Protein AF-A0A7H8M5J1-F1 (afdb_monomer)

Nearest PDB structures (foldseek):
  2ost-assembly1_C  TM=5.898E-01  e=1.183E-04  Synechocystis sp. PCC 6803
  2ost-assembly1_B  TM=5.209E-01  e=4.708E-04  Synechocystis sp. PCC 6803
  4kyw-assembly1_A  TM=4.809E-01  e=4.515E-03  Streptococcus pneumoniae TIGR4
  8rpx-assembly2_C  TM=5.471E-01  e=4.066E-02  Nitrolancea hollandica
  8q5o-assembly1_B  TM=6.078E-01  e=1.182E-01  Escherichia coli

Solvent-accessible surface area (backbone atoms only — not comparable to full-atom values): 9301 Å² total; per-residue (Å²): 144,84,90,77,92,75,77,70,76,68,56,61,54,58,55,53,43,48,56,44,41,64,27,72,37,54,71,44,67,67,92,68,92,85,58,70,53,48,35,37,37,50,74,55,97,91,40,61,36,40,24,27,67,46,71,48,96,56,53,60,51,74,45,50,43,93,55,52,63,66,43,88,46,29,29,39,36,39,37,38,61,50,95,92,43,95,64,61,49,43,28,55,44,52,29,50,56,64,78,69,56,49,85,33,40,42,78,45,69,57,88,53,92,89,59,85,63,78,35,31,40,32,40,41,51,35,86,88,32,43,72,66,47,56,90,31,51,62,52,77,66,50,78,77,73,93,63,80,68,85,78,70,83,128

Sequence (154 aa):
MTRWKNANPTNLGAAAAAEFALSGYQVFRPLVDDRGVDLLIDRGDGQHLLVQVKSSRLNYVFMRKKVFPLDDFRALALLVYPPDSEQPELFVIPAAAWRTPAPPLVSRDYDKPGLKSPPEWGVNFSRTWRSQLAPWRMKPGDLLPTAFESTSPS

Structure (mmCIF, N/CA/C/O backbone):
data_AF-A0A7H8M5J1-F1
#
_entry.id   AF-A0A7H8M5J1-F1
#
loop_
_atom_site.group_PDB
_atom_site.id
_atom_site.type_symbol
_atom_site.label_atom_id
_atom_site.label_alt_id
_atom_site.label_comp_id
_atom_site.label_asym_id
_atom_site.label_entity_id
_atom_site.label_seq_id
_atom_site.pdbx_PDB_ins_code
_atom_site.Cartn_x
_atom_site.Cartn_y
_atom_site.Cartn_z
_atom_site.occupancy
_atom_site.B_iso_or_equiv
_atom_site.auth_seq_id
_atom_site.auth_comp_id
_atom_site.auth_asym_id
_atom_site.auth_atom_id
_atom_site.pdbx_PDB_model_num
ATOM 1 N N . MET A 1 1 ? 11.461 34.709 0.138 1.00 32.81 1 MET A N 1
ATOM 2 C CA . MET A 1 1 ? 11.478 33.239 0.323 1.00 32.81 1 MET A CA 1
ATOM 3 C C . MET A 1 1 ? 10.040 32.737 0.270 1.00 32.81 1 MET A C 1
ATOM 5 O O . MET A 1 1 ? 9.368 32.663 1.290 1.00 32.81 1 MET A O 1
ATOM 9 N N . THR A 1 2 ? 9.495 32.518 -0.926 1.00 41.91 2 THR A N 1
ATOM 10 C CA . THR A 1 2 ? 8.072 32.168 -1.068 1.00 41.91 2 THR A CA 1
ATOM 11 C C . THR A 1 2 ? 7.870 31.432 -2.379 1.00 41.91 2 THR A C 1
ATOM 13 O O . THR A 1 2 ? 7.892 32.109 -3.398 1.00 41.91 2 THR A O 1
ATOM 16 N N . ARG A 1 3 ? 7.665 30.100 -2.382 1.00 33.34 3 ARG A N 1
ATOM 17 C CA . ARG A 1 3 ? 6.959 29.441 -3.504 1.00 33.34 3 ARG A CA 1
ATOM 18 C C . ARG A 1 3 ? 6.589 27.949 -3.356 1.00 33.34 3 ARG A C 1
ATOM 20 O O . ARG A 1 3 ? 6.885 27.204 -4.268 1.00 33.34 3 ARG A O 1
ATOM 27 N N . TRP A 1 4 ? 5.882 27.470 -2.325 1.00 35.34 4 TRP A N 1
ATOM 28 C CA . TRP A 1 4 ? 5.417 26.055 -2.365 1.00 35.34 4 TRP A CA 1
ATOM 29 C C . TRP A 1 4 ? 4.033 25.774 -1.759 1.00 35.34 4 TRP A C 1
ATOM 31 O O . TRP A 1 4 ? 3.779 24.674 -1.283 1.00 35.34 4 TRP A O 1
ATOM 41 N N . LYS A 1 5 ? 3.086 26.726 -1.791 1.00 33.22 5 LYS A N 1
ATOM 42 C CA . LYS A 1 5 ? 1.712 26.450 -1.312 1.00 33.22 5 LYS A CA 1
ATOM 43 C C . LYS A 1 5 ? 0.776 25.775 -2.331 1.00 33.22 5 LYS A C 1
ATOM 45 O O . LYS A 1 5 ? -0.248 25.262 -1.908 1.00 33.22 5 LYS A O 1
ATOM 50 N N . ASN A 1 6 ? 1.140 25.687 -3.616 1.00 32.88 6 ASN A N 1
ATOM 51 C CA . ASN A 1 6 ? 0.222 25.238 -4.681 1.00 32.88 6 ASN A CA 1
ATOM 52 C C . ASN A 1 6 ? 0.779 24.132 -5.601 1.00 32.88 6 ASN A C 1
ATOM 54 O O . ASN A 1 6 ? 0.340 24.021 -6.744 1.00 32.88 6 ASN A O 1
ATOM 58 N N . ALA A 1 7 ? 1.726 23.304 -5.148 1.00 33.56 7 ALA A N 1
ATOM 59 C CA . ALA A 1 7 ? 2.044 22.083 -5.889 1.00 33.56 7 ALA A CA 1
ATOM 60 C C . ALA A 1 7 ? 0.855 21.117 -5.764 1.00 33.56 7 ALA A C 1
ATOM 62 O O . ALA A 1 7 ? 0.742 20.370 -4.787 1.00 33.56 7 ALA A O 1
ATOM 63 N N . ASN A 1 8 ? -0.055 21.203 -6.738 1.00 39.12 8 ASN A N 1
ATOM 64 C CA . ASN A 1 8 ? -0.998 20.150 -7.090 1.00 39.12 8 ASN A CA 1
ATOM 65 C C . ASN A 1 8 ? -0.162 18.866 -7.151 1.00 39.12 8 ASN A C 1
ATOM 67 O O . ASN A 1 8 ? 0.837 18.888 -7.875 1.00 39.12 8 ASN A O 1
ATOM 71 N N . PRO A 1 9 ? -0.435 17.814 -6.359 1.00 46.56 9 PRO A N 1
ATOM 72 C CA . PRO A 1 9 ? 0.382 16.618 -6.439 1.00 46.56 9 PRO A CA 1
ATOM 73 C C . PRO A 1 9 ? 0.263 16.110 -7.871 1.00 46.56 9 PRO A C 1
ATOM 75 O O . PRO A 1 9 ? -0.807 15.686 -8.307 1.00 46.56 9 PRO A O 1
ATOM 78 N N . THR A 1 10 ? 1.354 16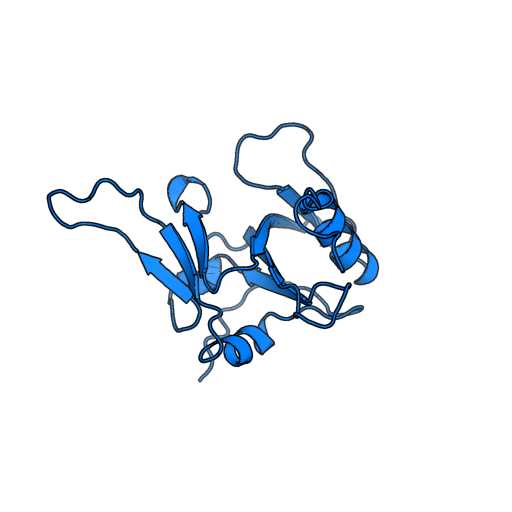.256 -8.619 1.00 58.22 10 THR A N 1
ATOM 79 C CA . THR A 1 10 ? 1.604 15.629 -9.907 1.00 58.22 10 THR A CA 1
ATOM 80 C C . THR A 1 10 ? 0.998 14.236 -9.847 1.00 58.22 10 THR A C 1
ATOM 82 O O . THR A 1 10 ? 1.337 13.489 -8.934 1.00 58.22 10 THR A O 1
ATOM 85 N N . ASN A 1 11 ? 0.019 13.964 -10.716 1.00 79.50 11 ASN A N 1
ATOM 86 C CA . ASN A 1 11 ? -0.826 12.765 -10.741 1.00 79.50 11 ASN A CA 1
ATOM 87 C C . ASN A 1 11 ? -0.192 11.571 -9.994 1.00 79.50 11 ASN A C 1
ATOM 89 O O . ASN A 1 11 ? 0.732 10.949 -10.512 1.00 79.50 11 ASN A O 1
ATOM 93 N N . LEU A 1 12 ? -0.662 11.281 -8.772 1.00 83.50 12 LEU A N 1
ATOM 94 C CA . LEU A 1 12 ? -0.046 10.280 -7.887 1.00 83.50 12 LEU A CA 1
ATOM 95 C C . LEU A 1 12 ? 0.046 8.903 -8.547 1.00 83.50 12 LEU A C 1
ATOM 97 O O . LEU A 1 12 ? 1.050 8.212 -8.394 1.00 83.50 12 LEU A O 1
ATOM 101 N N . GLY A 1 13 ? -0.978 8.537 -9.322 1.00 84.44 13 GLY A N 1
ATOM 102 C CA . GLY A 1 13 ? -0.968 7.316 -10.117 1.00 84.44 13 GLY A CA 1
ATOM 103 C C . GLY A 1 13 ? 0.156 7.314 -11.152 1.00 84.44 13 GLY A C 1
ATOM 104 O O . GLY A 1 13 ? 0.807 6.294 -11.328 1.00 84.44 13 GLY A O 1
ATOM 105 N N . ALA A 1 14 ? 0.449 8.451 -11.789 1.00 87.56 14 ALA A N 1
ATOM 106 C CA . ALA A 1 14 ? 1.580 8.572 -1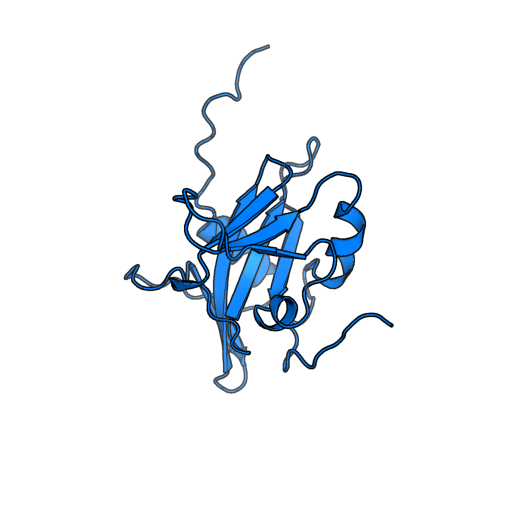2.710 1.00 87.56 14 ALA A CA 1
ATOM 107 C C . ALA A 1 14 ? 2.939 8.476 -11.996 1.00 87.56 14 ALA A C 1
ATOM 109 O O . ALA A 1 14 ? 3.838 7.822 -12.514 1.00 87.56 14 ALA A O 1
ATOM 110 N N . ALA A 1 15 ? 3.085 9.079 -10.811 1.00 88.69 15 ALA A N 1
ATOM 111 C CA . ALA A 1 15 ? 4.312 8.965 -10.019 1.00 88.69 15 ALA A CA 1
ATOM 112 C C . ALA A 1 15 ? 4.569 7.512 -9.587 1.00 88.69 15 ALA A C 1
ATOM 114 O O . ALA A 1 15 ? 5.646 6.980 -9.833 1.00 88.69 15 ALA A O 1
ATOM 115 N N . ALA A 1 16 ? 3.560 6.837 -9.028 1.00 91.56 16 ALA A N 1
ATOM 116 C CA . ALA A 1 16 ? 3.674 5.424 -8.676 1.00 91.56 16 ALA A CA 1
ATOM 117 C C . ALA A 1 16 ? 3.926 4.546 -9.914 1.00 91.56 16 ALA A C 1
ATOM 119 O O . ALA A 1 16 ? 4.768 3.656 -9.866 1.00 91.56 16 ALA A O 1
ATOM 120 N N . ALA A 1 17 ? 3.252 4.816 -11.038 1.00 92.50 17 ALA A N 1
ATOM 121 C CA . ALA A 1 17 ? 3.475 4.085 -12.283 1.00 92.50 17 ALA A CA 1
ATOM 122 C C . ALA A 1 17 ? 4.921 4.202 -12.782 1.00 92.50 17 ALA A C 1
ATOM 124 O O . ALA A 1 17 ? 5.472 3.209 -13.246 1.00 92.50 17 ALA A O 1
ATOM 125 N N . ALA A 1 18 ? 5.541 5.380 -12.663 1.00 90.44 18 ALA A N 1
ATOM 126 C CA . ALA A 1 18 ? 6.945 5.566 -13.016 1.00 90.44 18 ALA A CA 1
ATOM 127 C C . ALA A 1 18 ? 7.873 4.716 -12.133 1.00 90.44 18 ALA A C 1
ATOM 129 O O . ALA A 1 18 ? 8.740 4.033 -12.666 1.00 90.44 18 ALA A O 1
ATOM 130 N N . GLU A 1 19 ? 7.654 4.683 -10.816 1.00 90.19 19 GLU A N 1
ATOM 131 C CA . GLU A 1 19 ? 8.442 3.852 -9.889 1.00 90.19 19 GLU A CA 1
ATOM 132 C C . GLU A 1 19 ? 8.306 2.344 -10.185 1.00 90.19 19 GLU A C 1
ATOM 134 O O . GLU A 1 19 ? 9.296 1.607 -10.199 1.00 90.19 19 GLU A O 1
ATOM 139 N N . PHE A 1 20 ? 7.090 1.873 -10.491 1.00 92.19 20 PHE A N 1
ATOM 140 C CA . PHE A 1 20 ? 6.866 0.490 -10.931 1.00 92.19 20 PHE A CA 1
ATOM 141 C C . PHE A 1 20 ? 7.552 0.192 -12.271 1.00 92.19 20 PHE A C 1
ATOM 143 O O . PHE A 1 20 ? 8.213 -0.838 -12.400 1.00 92.19 20 PHE A O 1
ATOM 150 N N . ALA A 1 21 ? 7.458 1.100 -13.245 1.00 90.94 21 ALA A N 1
ATOM 151 C CA . ALA A 1 21 ? 8.100 0.938 -14.547 1.00 90.94 21 ALA A CA 1
ATOM 152 C C . ALA A 1 21 ? 9.635 0.916 -14.440 1.00 90.94 21 ALA A C 1
ATOM 154 O O . ALA A 1 21 ? 10.282 0.076 -15.061 1.00 90.94 21 ALA A O 1
ATOM 155 N N . LEU A 1 22 ? 10.222 1.778 -13.602 1.00 88.44 22 LEU A N 1
ATOM 156 C CA . LEU A 1 22 ? 11.659 1.774 -13.294 1.00 88.44 22 LEU A CA 1
ATOM 157 C C . LEU A 1 22 ? 12.113 0.478 -12.612 1.00 88.44 22 LEU A C 1
ATOM 159 O O . LEU A 1 22 ? 13.281 0.112 -12.706 1.00 88.44 22 LEU A O 1
ATOM 163 N N . SER A 1 23 ? 11.190 -0.228 -11.959 1.00 88.19 23 SER A N 1
ATOM 164 C CA . SER A 1 23 ? 11.439 -1.543 -11.363 1.00 88.19 23 SER A CA 1
ATOM 165 C C . SER A 1 23 ? 11.195 -2.705 -12.336 1.00 88.19 23 SER A C 1
ATOM 167 O O . SER A 1 23 ? 11.300 -3.859 -11.942 1.00 88.19 23 SER A O 1
ATOM 169 N N . GLY A 1 24 ? 10.910 -2.417 -13.612 1.00 89.62 24 GLY A N 1
ATOM 170 C CA . GLY A 1 24 ? 10.781 -3.415 -14.678 1.00 89.62 24 GLY A CA 1
ATOM 171 C C . GLY A 1 24 ? 9.360 -3.925 -14.920 1.00 89.62 24 GLY A C 1
ATOM 172 O O . GLY A 1 24 ? 9.177 -4.850 -15.709 1.00 89.62 24 GLY A O 1
ATOM 173 N N . TYR A 1 25 ? 8.349 -3.334 -14.280 1.00 92.00 25 TYR A N 1
ATOM 174 C CA . TYR A 1 25 ? 6.963 -3.778 -14.416 1.00 92.00 25 TYR A CA 1
ATOM 175 C C . TYR A 1 25 ? 6.227 -3.117 -15.581 1.00 92.00 25 TYR A C 1
ATOM 177 O O . TYR A 1 25 ? 6.361 -1.915 -15.821 1.00 92.00 25 TYR A O 1
ATOM 185 N N . GLN A 1 26 ? 5.355 -3.880 -16.247 1.00 93.56 26 GLN A N 1
ATOM 186 C CA . GLN A 1 26 ? 4.331 -3.295 -17.111 1.00 93.56 26 GLN A CA 1
ATOM 187 C C . GLN A 1 26 ? 3.180 -2.774 -16.245 1.00 93.56 26 GLN A C 1
ATOM 189 O O . GLN A 1 26 ? 2.655 -3.479 -15.378 1.00 93.56 26 GLN A O 1
ATOM 194 N N . VAL A 1 27 ? 2.794 -1.520 -16.481 1.00 94.69 27 VAL A N 1
ATOM 195 C CA . VAL A 1 27 ? 1.822 -0.797 -15.658 1.00 94.69 27 VAL A CA 1
ATOM 196 C C . VAL A 1 27 ? 0.666 -0.323 -16.523 1.00 94.69 27 VAL A C 1
ATOM 198 O O . VAL A 1 27 ? 0.860 0.423 -17.482 1.00 94.69 27 VAL A O 1
ATOM 201 N N . PHE A 1 28 ? -0.551 -0.697 -16.144 1.00 93.50 28 PHE A N 1
ATOM 202 C CA . PHE A 1 28 ? -1.777 -0.279 -16.813 1.00 93.50 28 PHE A CA 1
ATOM 203 C C . PHE A 1 28 ? -2.590 0.628 -15.896 1.00 93.50 28 PHE A C 1
ATOM 205 O O . PHE A 1 28 ? -2.664 0.425 -14.683 1.00 93.50 28 PHE A O 1
ATOM 212 N N . ARG A 1 29 ? -3.224 1.643 -16.486 1.00 90.56 29 ARG A N 1
ATOM 213 C CA . ARG A 1 29 ? -4.102 2.576 -15.777 1.00 90.56 29 ARG A CA 1
ATOM 214 C C . ARG A 1 29 ? -5.545 2.315 -16.200 1.00 90.56 29 ARG A C 1
ATOM 216 O O . ARG A 1 29 ? -5.823 2.412 -17.397 1.00 90.56 29 ARG A O 1
ATOM 223 N N . PRO A 1 30 ? -6.459 1.990 -15.271 1.00 86.12 30 PRO A N 1
ATOM 224 C CA . PRO A 1 30 ? -7.863 1.845 -15.616 1.00 86.12 30 PRO A CA 1
ATOM 225 C C . PRO A 1 30 ? -8.412 3.191 -16.106 1.00 86.12 30 PRO A C 1
ATOM 227 O O . PRO A 1 30 ? -8.152 4.239 -15.516 1.00 86.12 30 PRO A O 1
ATOM 230 N N . LEU A 1 31 ? -9.155 3.163 -17.214 1.00 81.38 31 LEU A N 1
ATOM 231 C CA . LEU A 1 31 ? -9.803 4.355 -17.779 1.00 81.38 31 LEU A CA 1
ATOM 232 C C . LEU A 1 31 ? -11.123 4.692 -17.073 1.00 81.38 31 LEU A C 1
ATOM 234 O O . LEU A 1 31 ? -11.605 5.817 -17.172 1.00 81.38 31 LEU A O 1
ATOM 238 N N . VAL A 1 32 ? -11.700 3.714 -16.374 1.00 77.81 32 VAL A N 1
ATOM 239 C CA . VAL A 1 32 ? -12.937 3.846 -15.604 1.00 77.81 32 VAL A CA 1
ATOM 240 C C . VAL A 1 32 ? -12.598 3.675 -14.126 1.00 77.81 32 VAL A C 1
ATOM 242 O O . VAL A 1 32 ? -12.005 2.668 -13.743 1.00 77.81 32 VAL A O 1
ATOM 245 N N . ASP A 1 33 ? -12.971 4.655 -13.307 1.00 65.81 33 ASP A N 1
ATOM 246 C CA . ASP A 1 33 ? -12.801 4.620 -11.852 1.00 65.81 33 ASP A CA 1
ATOM 247 C C . ASP A 1 33 ? -14.075 4.063 -11.197 1.00 65.81 33 ASP A C 1
ATOM 249 O O . ASP A 1 33 ? -15.060 4.787 -11.052 1.00 65.81 33 ASP A O 1
ATOM 253 N N . ASP A 1 34 ? -14.100 2.769 -10.847 1.00 59.28 34 ASP A N 1
ATOM 254 C CA . ASP A 1 34 ? -15.237 2.191 -10.104 1.00 59.28 34 ASP A CA 1
ATOM 255 C C . ASP A 1 34 ? -14.876 1.393 -8.831 1.00 59.28 34 ASP A C 1
ATOM 257 O O . ASP A 1 34 ? -15.792 1.040 -8.087 1.00 59.28 34 ASP A O 1
ATOM 261 N N . ARG A 1 35 ? -13.593 1.126 -8.497 1.00 70.00 35 ARG A N 1
ATOM 262 C CA . ARG A 1 35 ? -13.241 0.216 -7.358 1.00 70.00 35 ARG A CA 1
ATOM 263 C C . ARG A 1 35 ? -12.066 0.623 -6.477 1.00 70.00 35 ARG A C 1
ATOM 265 O O . ARG A 1 35 ? -11.571 -0.214 -5.726 1.00 70.00 35 ARG A O 1
ATOM 272 N N . GLY A 1 36 ? -11.597 1.867 -6.552 1.00 79.00 36 GLY A N 1
ATOM 273 C CA . GLY A 1 36 ? -10.435 2.287 -5.762 1.00 79.00 36 GLY A CA 1
ATOM 274 C C . GLY A 1 36 ? -9.142 1.568 -6.162 1.00 79.00 36 GLY A C 1
ATOM 275 O O . GLY A 1 36 ? -8.295 1.322 -5.308 1.00 79.00 36 GLY A O 1
ATOM 276 N N . VAL A 1 37 ? -9.014 1.224 -7.443 1.00 88.75 37 VAL A N 1
ATOM 277 C CA . VAL A 1 37 ? -7.787 0.713 -8.059 1.00 88.75 37 VAL A CA 1
ATOM 278 C C . VAL A 1 37 ? -7.258 1.811 -8.970 1.00 88.75 37 VAL A C 1
ATOM 280 O O . VAL A 1 37 ? -7.946 2.222 -9.897 1.00 88.75 37 VAL A O 1
ATOM 283 N N . ASP A 1 38 ? -6.045 2.277 -8.701 1.00 91.88 38 ASP A N 1
ATOM 284 C CA . ASP A 1 38 ? -5.393 3.334 -9.473 1.00 91.88 38 ASP A CA 1
ATOM 285 C C . ASP A 1 38 ? -4.479 2.757 -10.564 1.00 91.88 38 ASP A C 1
ATOM 287 O O . ASP A 1 38 ? -4.296 3.389 -11.605 1.00 91.88 38 ASP A O 1
ATOM 291 N N . LEU A 1 39 ? -3.906 1.565 -10.333 1.00 94.12 39 LEU A N 1
ATOM 292 C CA . LEU A 1 39 ? -2.983 0.877 -11.242 1.00 94.12 39 LEU A CA 1
ATOM 293 C C . LEU A 1 39 ? -3.237 -0.636 -11.265 1.00 94.12 39 LEU A C 1
ATOM 295 O O . LEU A 1 39 ? -3.622 -1.235 -10.261 1.00 94.12 39 LEU A O 1
ATOM 299 N N . LEU A 1 40 ? -2.948 -1.256 -12.404 1.00 94.25 40 LEU A N 1
ATOM 300 C CA . LEU A 1 40 ? -2.806 -2.699 -12.563 1.00 94.25 40 LEU A CA 1
ATOM 301 C C . LEU A 1 40 ? -1.347 -2.985 -12.932 1.00 94.25 40 LEU A C 1
ATOM 303 O O . LEU A 1 40 ? -0.853 -2.455 -13.928 1.00 94.25 40 LEU A O 1
ATOM 307 N N . ILE A 1 41 ? -0.662 -3.797 -12.132 1.00 94.75 41 ILE A N 1
ATOM 308 C CA . ILE A 1 41 ? 0.732 -4.186 -12.376 1.00 94.75 41 ILE A CA 1
ATOM 309 C C . ILE A 1 41 ? 0.748 -5.617 -12.901 1.00 94.75 41 ILE A C 1
ATOM 311 O O . ILE A 1 41 ? 0.204 -6.511 -12.253 1.00 94.75 41 ILE A O 1
ATOM 315 N N . ASP A 1 42 ? 1.341 -5.839 -14.068 1.00 92.62 42 ASP A N 1
ATOM 316 C CA . ASP A 1 42 ? 1.559 -7.185 -14.601 1.00 92.62 42 ASP A CA 1
ATOM 317 C C . ASP A 1 42 ? 2.783 -7.818 -13.944 1.00 92.62 42 ASP A C 1
ATOM 319 O O . ASP A 1 42 ? 3.870 -7.245 -13.970 1.00 92.62 42 ASP A O 1
ATOM 323 N N . ARG A 1 43 ? 2.590 -8.988 -13.334 1.00 87.06 43 ARG A N 1
ATOM 324 C CA . ARG A 1 43 ? 3.639 -9.754 -12.652 1.00 87.06 43 ARG A CA 1
ATOM 325 C C . ARG A 1 43 ? 4.162 -10.921 -13.497 1.00 87.06 43 ARG A C 1
ATOM 327 O O . ARG A 1 43 ? 5.001 -11.669 -13.004 1.00 87.06 43 ARG A O 1
ATOM 334 N N . GLY A 1 44 ? 3.702 -11.063 -14.740 1.00 84.69 44 GLY A N 1
ATOM 335 C CA . GLY A 1 44 ? 3.974 -12.222 -15.586 1.00 84.69 44 GLY A CA 1
ATOM 336 C C . GLY A 1 44 ? 2.963 -13.351 -15.373 1.00 84.69 44 GLY A C 1
ATOM 337 O O . GLY A 1 44 ? 2.142 -13.314 -14.458 1.00 84.69 44 GLY A O 1
ATOM 338 N N . ASP A 1 45 ? 2.994 -14.346 -16.263 1.00 85.31 45 ASP A N 1
ATOM 339 C CA . ASP A 1 45 ? 2.168 -15.565 -16.201 1.00 85.31 45 ASP A CA 1
ATOM 340 C C . ASP A 1 45 ? 0.652 -15.320 -16.056 1.00 85.31 45 ASP A C 1
ATOM 342 O O . ASP A 1 45 ? -0.078 -16.095 -15.437 1.00 85.31 45 ASP A O 1
ATOM 346 N N . GLY A 1 46 ? 0.163 -14.210 -16.622 1.00 82.75 46 GLY A N 1
ATOM 347 C CA . GLY A 1 46 ? -1.243 -13.802 -16.536 1.00 82.75 46 GLY A CA 1
ATOM 348 C C . GLY A 1 46 ? -1.673 -13.317 -15.148 1.00 82.75 46 GLY A C 1
ATOM 349 O O . GLY A 1 46 ? -2.869 -13.156 -14.896 1.00 82.75 46 GLY A O 1
ATOM 350 N N . GLN A 1 47 ? -0.726 -13.090 -14.235 1.00 87.75 47 GLN A N 1
ATOM 351 C CA . GLN A 1 47 ? -1.000 -12.591 -12.897 1.00 87.75 47 GLN A CA 1
ATOM 352 C C . GLN A 1 47 ? -0.902 -11.072 -12.841 1.00 87.75 47 GLN A C 1
ATOM 354 O O . GLN A 1 47 ? 0.097 -10.463 -13.222 1.00 87.75 47 GLN A O 1
ATOM 359 N N . HIS A 1 48 ? -1.914 -10.456 -12.237 1.00 91.44 48 HIS A N 1
ATOM 360 C CA . HIS A 1 48 ? -1.950 -9.015 -12.037 1.00 91.44 48 HIS A CA 1
ATOM 361 C C . HIS A 1 48 ? -2.047 -8.650 -10.558 1.00 91.44 48 HIS A C 1
ATOM 363 O O . HIS A 1 48 ? -2.581 -9.407 -9.744 1.00 91.44 48 HIS A O 1
ATOM 369 N N . LEU A 1 49 ? -1.524 -7.474 -10.222 1.00 93.06 49 LEU A N 1
ATOM 370 C CA . LEU A 1 49 ? -1.681 -6.832 -8.925 1.00 93.06 49 LEU A CA 1
ATOM 371 C C . LEU A 1 49 ? -2.546 -5.578 -9.086 1.00 93.06 49 LEU A C 1
ATOM 373 O O . LEU A 1 49 ? -2.193 -4.661 -9.826 1.00 93.06 49 LEU A O 1
ATOM 377 N N . LEU A 1 50 ? -3.673 -5.533 -8.379 1.00 94.38 50 LEU A N 1
ATOM 378 C CA . LEU A 1 50 ? -4.529 -4.358 -8.254 1.00 94.38 50 LEU A CA 1
ATOM 379 C C . LEU A 1 50 ? -3.934 -3.426 -7.205 1.00 94.38 50 LEU A C 1
ATOM 381 O O . LEU A 1 50 ? -3.848 -3.768 -6.026 1.00 94.38 50 LEU A O 1
ATOM 385 N N . VAL A 1 51 ? -3.538 -2.231 -7.610 1.00 94.94 51 VAL A N 1
ATOM 386 C CA . VAL A 1 51 ? -2.854 -1.294 -6.726 1.00 94.94 51 VAL A CA 1
ATOM 387 C C . VAL A 1 51 ? -3.721 -0.068 -6.497 1.00 94.94 51 VAL A C 1
ATOM 389 O O . VAL A 1 51 ? -4.108 0.626 -7.437 1.00 94.94 51 VAL A O 1
ATOM 392 N N . GLN A 1 52 ? -3.996 0.220 -5.227 1.00 94.88 52 GLN A N 1
ATOM 393 C CA . GLN A 1 52 ? -4.502 1.521 -4.805 1.00 94.88 52 GLN A CA 1
ATOM 394 C C . GLN A 1 52 ? -3.315 2.411 -4.438 1.00 94.88 52 GLN A C 1
ATOM 396 O O . GLN A 1 52 ? -2.469 2.011 -3.641 1.00 94.88 52 GLN A O 1
ATOM 401 N N . VAL A 1 53 ? -3.245 3.616 -4.993 1.00 93.94 53 VAL A N 1
ATOM 402 C CA . VAL A 1 53 ? -2.150 4.559 -4.763 1.00 93.94 53 VAL A CA 1
ATOM 403 C C . VAL A 1 53 ? -2.573 5.587 -3.720 1.00 93.94 53 VAL A C 1
ATOM 405 O O . VAL A 1 53 ? -3.625 6.226 -3.805 1.00 93.94 53 VAL A O 1
ATOM 408 N N . LYS A 1 54 ? -1.724 5.790 -2.716 1.00 93.12 54 LYS A N 1
ATOM 409 C CA . LYS A 1 54 ? -1.832 6.889 -1.758 1.00 93.12 54 LYS A CA 1
ATOM 410 C C . LYS A 1 54 ? -0.497 7.602 -1.663 1.00 93.12 54 LYS A C 1
ATOM 412 O O . LYS A 1 54 ? 0.564 7.006 -1.779 1.00 93.12 54 LYS A O 1
ATOM 417 N N . SER A 1 55 ? -0.559 8.890 -1.377 1.00 89.31 55 SER A N 1
ATOM 418 C CA . SER A 1 55 ? 0.593 9.643 -0.899 1.00 89.31 55 SER A CA 1
ATOM 419 C C . SER A 1 55 ? 0.260 10.243 0.441 1.00 89.31 55 SER A C 1
ATOM 421 O O . SER A 1 55 ? -0.915 10.533 0.693 1.00 89.31 55 SER A O 1
ATOM 423 N N . SER A 1 56 ? 1.267 10.542 1.250 1.00 77.38 56 SER A N 1
ATOM 424 C CA . SER A 1 56 ? 1.010 11.386 2.403 1.00 77.38 56 SER A CA 1
ATOM 425 C C . SER A 1 56 ? 2.162 12.287 2.805 1.00 77.38 56 SER A C 1
ATOM 427 O O . SER A 1 56 ? 3.335 11.940 2.711 1.00 77.38 56 SER A O 1
ATOM 429 N N . ARG A 1 57 ? 1.762 13.469 3.280 1.00 69.31 57 ARG A N 1
ATOM 430 C CA . ARG A 1 57 ? 2.593 14.451 3.985 1.00 69.31 57 ARG A CA 1
ATOM 431 C C . ARG A 1 57 ? 2.349 14.424 5.505 1.00 69.31 57 ARG A C 1
ATOM 433 O O . ARG A 1 57 ? 3.043 15.104 6.249 1.00 69.31 57 ARG A O 1
ATOM 440 N N . LEU A 1 58 ? 1.337 13.677 5.956 1.00 73.06 58 LEU A N 1
ATOM 441 C CA . LEU A 1 58 ? 0.893 13.530 7.348 1.00 73.06 58 LEU A CA 1
ATOM 442 C C . LEU A 1 58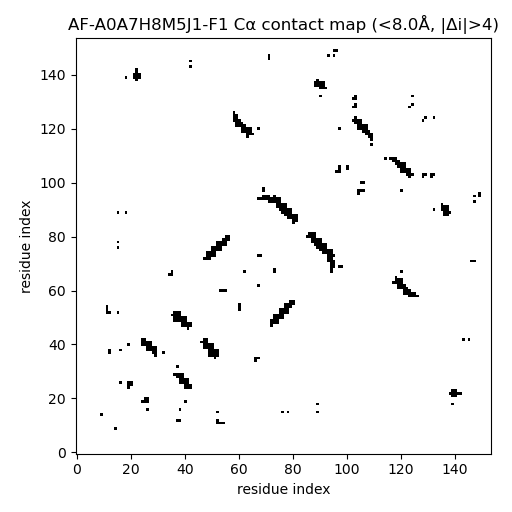 ? 1.180 12.118 7.843 1.00 73.06 58 LEU A C 1
ATOM 444 O O . LEU A 1 58 ? 1.061 11.195 7.067 1.00 73.06 58 LEU A O 1
ATOM 448 N N . ASN A 1 59 ? 1.402 11.895 9.132 1.00 85.56 59 ASN A N 1
ATOM 449 C CA . ASN A 1 59 ? 1.829 10.591 9.673 1.00 85.56 59 ASN A CA 1
ATOM 450 C C . ASN A 1 59 ? 0.844 9.402 9.513 1.00 85.56 59 ASN A C 1
ATOM 452 O O . ASN A 1 59 ? 1.099 8.332 10.065 1.00 85.56 59 ASN A O 1
ATOM 456 N N . TYR A 1 60 ? -0.286 9.567 8.820 1.00 90.75 60 TYR A N 1
ATOM 457 C CA . TYR A 1 60 ? -1.315 8.544 8.670 1.00 90.75 60 TYR A CA 1
ATOM 458 C C . TYR A 1 60 ? -1.956 8.567 7.277 1.00 90.75 60 TYR A C 1
ATOM 460 O O . TYR A 1 60 ? -2.342 9.628 6.787 1.00 90.75 60 TYR A O 1
ATOM 468 N N . VAL A 1 61 ? -2.106 7.390 6.668 1.00 93.75 61 VAL A N 1
ATOM 469 C CA . VAL A 1 61 ? -2.960 7.152 5.489 1.00 93.75 61 VAL A CA 1
ATOM 470 C C . VAL A 1 61 ? -3.950 6.046 5.784 1.00 93.75 61 VAL A C 1
ATOM 472 O O . VAL A 1 61 ? -3.682 5.188 6.624 1.00 93.75 61 VAL A O 1
ATOM 475 N N . PHE A 1 62 ? -5.070 6.045 5.065 1.00 94.56 62 PHE A N 1
ATOM 476 C CA . PHE A 1 62 ? -6.049 4.976 5.167 1.00 94.56 62 PHE A CA 1
ATOM 477 C C . PHE A 1 62 ? -6.783 4.704 3.852 1.00 94.56 62 PHE A C 1
ATOM 479 O O . PHE A 1 62 ? -6.862 5.548 2.951 1.00 94.56 62 PHE A O 1
ATOM 486 N N . MET A 1 63 ? -7.360 3.511 3.789 1.00 94.50 63 MET A N 1
ATOM 487 C CA . MET A 1 63 ? -8.295 3.043 2.778 1.00 94.50 63 MET A CA 1
ATOM 488 C C . MET A 1 63 ? -9.568 2.596 3.493 1.00 94.50 63 MET A C 1
ATOM 490 O O . MET A 1 63 ? -9.513 1.973 4.553 1.00 94.50 63 MET A O 1
ATOM 494 N N . ARG A 1 64 ? -10.741 2.881 2.924 1.00 93.69 64 ARG A N 1
ATOM 495 C CA . ARG A 1 64 ? -11.999 2.369 3.489 1.00 93.69 64 ARG A CA 1
ATOM 496 C C . ARG A 1 64 ? -12.089 0.868 3.237 1.00 93.69 64 ARG A C 1
ATOM 498 O O . ARG A 1 64 ? -11.911 0.446 2.094 1.00 93.69 64 ARG A O 1
ATOM 505 N N . LYS A 1 65 ? -12.474 0.081 4.248 1.00 94.44 65 LYS A N 1
ATOM 506 C CA . LYS A 1 65 ? -12.561 -1.388 4.112 1.00 94.44 65 LYS A CA 1
ATOM 507 C C . LYS A 1 65 ? -13.477 -1.822 2.963 1.00 94.44 65 LYS A C 1
ATOM 509 O O . LYS A 1 65 ? -13.164 -2.768 2.254 1.00 94.44 65 LYS A O 1
ATOM 514 N N . LYS A 1 66 ? -14.559 -1.069 2.714 1.00 91.62 66 LYS A N 1
ATOM 515 C CA . LYS A 1 66 ? -15.527 -1.323 1.628 1.00 91.62 66 LYS A CA 1
ATOM 516 C C . LYS A 1 66 ? -14.897 -1.380 0.226 1.00 91.62 66 LYS A C 1
ATOM 518 O O . LYS A 1 66 ? -15.414 -2.093 -0.623 1.00 91.62 66 LYS A O 1
ATOM 523 N N . VAL A 1 67 ? -13.840 -0.608 -0.032 1.00 90.50 67 VAL A N 1
ATOM 524 C CA . VAL A 1 67 ? -13.209 -0.496 -1.367 1.00 90.50 67 VAL A CA 1
ATOM 525 C C . VAL A 1 67 ? -11.809 -1.106 -1.417 1.00 90.50 67 VAL A C 1
ATOM 527 O O . VAL A 1 67 ? -11.154 -1.058 -2.449 1.00 90.50 67 VAL A O 1
ATOM 530 N N . PHE A 1 68 ? -11.342 -1.679 -0.308 1.00 94.25 68 PHE A N 1
ATOM 531 C CA . PHE A 1 68 ? -10.031 -2.309 -0.206 1.00 94.25 68 PHE A CA 1
ATOM 532 C C . PHE A 1 68 ? -10.175 -3.663 0.507 1.00 94.25 68 PHE A C 1
ATOM 534 O O . PHE A 1 68 ? -9.899 -3.769 1.708 1.00 94.25 68 PHE A O 1
ATOM 541 N N . PRO A 1 69 ? -10.697 -4.689 -0.193 1.00 93.56 69 PRO A N 1
ATOM 542 C CA . PRO A 1 69 ? -10.792 -6.029 0.364 1.00 93.56 69 PRO A CA 1
ATOM 543 C C . PRO A 1 69 ? -9.405 -6.677 0.459 1.00 93.56 69 PRO A C 1
ATOM 545 O O . PRO A 1 69 ? -8.511 -6.392 -0.339 1.00 93.56 69 PRO A O 1
ATOM 548 N N . LEU A 1 70 ? -9.233 -7.538 1.465 1.00 95.00 70 LEU A N 1
ATOM 549 C CA . LEU A 1 70 ? -7.954 -8.165 1.810 1.00 95.00 70 LEU A CA 1
ATOM 550 C C . LEU A 1 70 ? -7.700 -9.454 1.013 1.00 95.00 70 LEU A C 1
ATOM 552 O O . LEU A 1 70 ? -7.470 -10.511 1.604 1.00 95.00 70 LEU A O 1
ATOM 556 N N . ASP A 1 71 ? -7.792 -9.383 -0.313 1.00 92.12 71 ASP A N 1
ATOM 557 C CA . ASP A 1 71 ? -7.439 -10.485 -1.217 1.00 92.12 71 ASP A CA 1
ATOM 558 C C . ASP A 1 71 ? -5.940 -10.488 -1.579 1.00 92.12 71 ASP A C 1
ATOM 560 O O . ASP A 1 71 ? -5.202 -9.544 -1.290 1.00 92.12 71 ASP A O 1
ATOM 564 N N . ASP A 1 72 ? -5.473 -11.590 -2.171 1.00 90.69 72 ASP A N 1
ATOM 565 C CA . ASP A 1 72 ? -4.041 -11.844 -2.404 1.00 90.69 72 ASP A CA 1
ATOM 566 C C . ASP A 1 72 ? -3.491 -11.140 -3.658 1.00 90.69 72 ASP A C 1
ATOM 568 O O . ASP A 1 72 ? -2.303 -11.223 -3.969 1.00 90.69 72 ASP A O 1
ATOM 572 N N . PHE A 1 73 ? -4.347 -10.435 -4.396 1.00 92.06 73 PHE A N 1
ATOM 573 C CA . PHE A 1 73 ? -4.000 -9.734 -5.631 1.00 92.06 73 PHE A CA 1
ATOM 574 C C . PHE A 1 73 ? -4.203 -8.223 -5.516 1.00 92.06 73 PHE A C 1
ATOM 576 O O . PHE A 1 73 ? -4.200 -7.531 -6.533 1.00 92.06 73 PHE A O 1
ATOM 583 N N . ARG A 1 74 ? -4.339 -7.686 -4.297 1.00 94.12 74 ARG A N 1
ATOM 584 C CA . ARG A 1 74 ? -4.402 -6.244 -4.049 1.00 94.12 74 ARG A CA 1
ATOM 585 C C . ARG A 1 74 ? -3.264 -5.761 -3.165 1.00 94.12 74 ARG A C 1
ATOM 587 O O . ARG A 1 74 ? -2.852 -6.435 -2.224 1.00 94.12 74 ARG A O 1
ATOM 594 N N . ALA A 1 75 ? -2.787 -4.554 -3.443 1.00 96.06 75 ALA A N 1
ATOM 595 C CA . ALA A 1 75 ? -1.800 -3.867 -2.626 1.00 96.06 75 ALA A CA 1
ATOM 596 C C . ALA A 1 75 ? -2.087 -2.365 -2.518 1.00 96.06 75 ALA A C 1
ATOM 598 O O . ALA A 1 75 ? -2.754 -1.759 -3.360 1.00 96.06 75 ALA A O 1
ATOM 599 N N . LEU A 1 76 ? -1.552 -1.764 -1.461 1.00 96.31 76 LEU A N 1
ATOM 600 C CA . LEU A 1 76 ? -1.395 -0.325 -1.324 1.00 96.31 76 LEU A CA 1
ATOM 601 C C . LEU A 1 76 ? -0.011 0.061 -1.850 1.00 96.31 76 LEU A C 1
ATOM 603 O O . LEU A 1 76 ? 0.992 -0.438 -1.347 1.00 96.31 76 LEU A O 1
ATOM 607 N N . ALA A 1 77 ? 0.042 0.999 -2.790 1.00 95.44 77 ALA A N 1
ATOM 608 C CA . ALA A 1 77 ? 1.251 1.743 -3.119 1.00 95.44 77 ALA A CA 1
ATOM 609 C C . ALA A 1 77 ? 1.246 3.062 -2.340 1.00 95.44 77 ALA A C 1
ATOM 611 O O . ALA A 1 77 ? 0.431 3.947 -2.608 1.00 95.44 77 ALA A O 1
ATOM 612 N N . LEU A 1 78 ? 2.138 3.189 -1.361 1.00 94.31 78 LEU A N 1
ATOM 613 C CA . LEU A 1 78 ? 2.298 4.389 -0.550 1.00 94.31 78 LEU A CA 1
ATOM 614 C C . LEU A 1 78 ? 3.542 5.163 -0.989 1.00 94.31 78 LEU A C 1
ATOM 616 O O . LEU A 1 78 ? 4.664 4.703 -0.799 1.00 94.31 78 LEU A O 1
ATOM 620 N N . LEU A 1 79 ? 3.325 6.364 -1.521 1.00 91.56 79 LEU A N 1
ATOM 621 C CA . LEU A 1 79 ? 4.368 7.343 -1.814 1.00 91.56 79 LEU A CA 1
ATOM 622 C C . LEU A 1 79 ? 4.614 8.221 -0.581 1.00 91.56 79 LEU A C 1
ATOM 624 O O . LEU A 1 79 ? 3.732 8.976 -0.147 1.00 91.56 79 LEU A O 1
ATOM 628 N N . VAL A 1 80 ? 5.820 8.144 -0.026 1.00 87.94 80 VAL A N 1
ATOM 629 C CA . VAL A 1 80 ? 6.263 8.991 1.088 1.00 87.94 80 VAL A CA 1
ATOM 630 C C . VAL A 1 80 ? 7.319 9.954 0.576 1.00 87.94 80 VAL A C 1
ATOM 632 O O . VAL A 1 80 ? 8.337 9.525 0.052 1.00 87.94 80 VAL A O 1
ATOM 635 N N . TYR A 1 81 ? 7.106 11.254 0.765 1.00 84.12 81 TYR A N 1
ATOM 636 C CA . TYR A 1 81 ? 8.055 12.289 0.353 1.00 84.12 81 TYR A CA 1
ATOM 637 C C . TYR A 1 81 ? 8.929 12.685 1.549 1.00 84.12 81 TYR A C 1
ATOM 639 O O . TYR A 1 81 ? 8.406 13.243 2.523 1.00 84.12 81 TYR A O 1
ATOM 647 N N . PRO A 1 82 ? 10.237 12.368 1.547 1.00 79.94 82 PRO A N 1
ATOM 648 C CA . PRO A 1 82 ? 11.158 12.885 2.551 1.00 79.94 82 PRO A CA 1
ATOM 649 C C . PRO A 1 82 ? 11.253 14.420 2.462 1.00 79.94 82 PRO A C 1
ATOM 651 O O . PRO A 1 82 ? 11.177 14.955 1.359 1.00 79.94 82 PRO A O 1
ATOM 654 N N . PRO A 1 83 ? 11.447 15.141 3.584 1.00 78.19 83 PRO A N 1
ATOM 655 C CA . PRO A 1 83 ? 11.552 16.606 3.577 1.00 78.19 83 PRO A CA 1
ATOM 656 C C . PRO A 1 83 ? 12.636 17.164 2.644 1.00 78.19 83 PRO A C 1
ATOM 658 O O . PRO A 1 83 ? 12.453 18.243 2.092 1.00 78.19 83 PRO A O 1
ATOM 661 N N . ASP A 1 84 ? 13.722 16.410 2.453 1.00 80.25 84 ASP A N 1
ATOM 662 C CA . ASP A 1 84 ? 14.914 16.830 1.708 1.00 80.25 84 ASP A CA 1
ATOM 663 C C . ASP A 1 84 ? 15.091 16.067 0.379 1.00 80.25 84 ASP A C 1
ATOM 665 O O . ASP A 1 84 ? 16.200 15.969 -0.142 1.00 80.25 84 ASP A O 1
ATOM 669 N N . SER A 1 85 ? 14.019 15.475 -0.164 1.00 78.81 85 SER A N 1
ATOM 670 C CA . SER A 1 85 ? 14.062 14.721 -1.423 1.00 78.81 85 SER A CA 1
ATOM 671 C C . SER A 1 85 ? 12.883 15.062 -2.326 1.00 78.81 85 SER A C 1
ATOM 673 O O . SER A 1 85 ? 11.726 14.990 -1.920 1.00 78.81 85 SER A O 1
ATOM 675 N N . GLU A 1 86 ? 13.189 15.352 -3.589 1.00 75.81 86 GLU A N 1
ATOM 676 C CA . GLU A 1 86 ? 12.193 15.495 -4.659 1.00 75.81 86 GLU A CA 1
ATOM 677 C C . GLU A 1 86 ? 11.655 14.129 -5.132 1.00 75.81 86 GLU A C 1
ATOM 679 O O . GLU A 1 86 ? 10.584 14.053 -5.733 1.00 75.81 86 GLU A O 1
ATOM 684 N N . GLN A 1 87 ? 12.375 13.037 -4.846 1.00 80.44 87 GLN A N 1
ATOM 685 C CA . GLN A 1 87 ? 11.959 11.674 -5.182 1.00 80.44 87 GLN A CA 1
ATOM 686 C C . GLN A 1 87 ? 11.198 11.033 -4.011 1.00 80.44 87 GLN A C 1
ATOM 688 O O . GLN A 1 87 ? 11.700 11.063 -2.876 1.00 80.44 87 GLN A O 1
ATOM 693 N N . PRO A 1 88 ? 10.007 10.452 -4.254 1.00 86.31 88 PRO A N 1
ATOM 694 C CA . PRO A 1 88 ? 9.277 9.722 -3.230 1.00 86.31 88 PRO A CA 1
ATOM 695 C C . PRO A 1 88 ? 9.923 8.363 -2.945 1.00 86.31 88 PRO A C 1
ATOM 697 O O . PRO A 1 88 ? 10.472 7.706 -3.821 1.00 86.31 88 PRO A O 1
ATOM 700 N N . GLU A 1 89 ? 9.783 7.898 -1.711 1.00 88.31 89 GLU A N 1
ATOM 701 C CA . GLU A 1 89 ? 9.970 6.492 -1.371 1.00 88.31 89 GLU A CA 1
ATOM 702 C C . GLU A 1 89 ? 8.659 5.754 -1.664 1.00 88.31 89 GLU A C 1
ATOM 704 O O . GLU A 1 89 ? 7.604 6.145 -1.152 1.00 88.31 89 GLU A O 1
ATOM 709 N N . LEU A 1 90 ? 8.719 4.695 -2.475 1.00 91.12 90 LEU A N 1
ATOM 710 C CA . LEU A 1 90 ? 7.578 3.826 -2.738 1.00 91.12 90 LEU A CA 1
ATOM 711 C C . LEU A 1 90 ? 7.583 2.630 -1.781 1.00 91.12 90 LEU A C 1
ATOM 713 O O . LEU A 1 90 ? 8.557 1.882 -1.691 1.00 91.12 90 LEU A O 1
ATOM 717 N N . PHE A 1 91 ? 6.459 2.428 -1.101 1.00 93.38 91 PHE A N 1
ATOM 718 C CA . PHE A 1 91 ? 6.185 1.234 -0.311 1.00 93.38 91 PHE A CA 1
ATOM 719 C C . PHE A 1 91 ? 5.011 0.469 -0.916 1.00 93.38 91 PHE A C 1
ATOM 721 O O . PHE A 1 91 ? 3.966 1.064 -1.180 1.00 93.38 91 PHE A O 1
ATOM 728 N N . VAL A 1 92 ? 5.162 -0.840 -1.106 1.00 95.25 92 VAL A N 1
ATOM 729 C CA . VAL A 1 92 ? 4.125 -1.720 -1.657 1.00 95.25 92 VAL A CA 1
ATOM 730 C C . VAL A 1 92 ? 3.682 -2.698 -0.578 1.00 95.25 92 VAL A C 1
ATOM 732 O O . VAL A 1 92 ? 4.357 -3.683 -0.289 1.00 95.25 92 VAL A O 1
ATOM 735 N N . ILE A 1 93 ? 2.543 -2.402 0.048 1.00 95.31 93 ILE A N 1
ATOM 736 C CA . ILE A 1 93 ? 2.017 -3.169 1.180 1.00 95.31 93 ILE A CA 1
ATOM 737 C C . ILE A 1 93 ? 0.881 -4.071 0.681 1.00 95.31 93 ILE A C 1
ATOM 739 O O . ILE A 1 93 ? -0.143 -3.550 0.224 1.00 95.31 93 ILE A O 1
ATOM 743 N N . PRO A 1 94 ? 1.008 -5.404 0.774 1.00 95.31 94 PRO A N 1
ATOM 744 C CA . PRO A 1 94 ? -0.035 -6.327 0.337 1.00 95.31 94 PRO A CA 1
ATOM 745 C C . PRO A 1 94 ? -1.295 -6.161 1.182 1.00 95.31 94 PRO A C 1
ATOM 747 O O . PRO A 1 94 ? -1.206 -5.996 2.399 1.00 95.31 94 PRO A O 1
ATOM 750 N N . ALA A 1 95 ? -2.479 -6.274 0.579 1.00 95.81 95 ALA A N 1
ATOM 751 C CA . ALA A 1 95 ? -3.730 -6.191 1.330 1.00 95.81 95 ALA A CA 1
ATOM 752 C C . ALA A 1 95 ? -3.806 -7.292 2.406 1.00 95.81 95 ALA A C 1
ATOM 754 O O . ALA A 1 95 ? -4.218 -7.036 3.537 1.00 95.81 95 ALA A O 1
ATOM 755 N N . ALA A 1 96 ? -3.289 -8.489 2.113 1.00 95.19 96 ALA A N 1
ATOM 756 C CA . ALA A 1 96 ? -3.188 -9.589 3.070 1.00 95.19 96 ALA A CA 1
ATOM 757 C C . ALA A 1 96 ? -2.449 -9.227 4.379 1.00 95.19 96 ALA A C 1
ATOM 759 O O . ALA A 1 96 ? -2.750 -9.816 5.417 1.00 95.19 96 ALA A O 1
ATOM 760 N N . ALA A 1 97 ? -1.558 -8.226 4.384 1.00 95.00 97 ALA A N 1
ATOM 761 C CA . ALA A 1 97 ? -0.842 -7.798 5.589 1.00 95.00 97 ALA A CA 1
ATOM 762 C C . ALA A 1 97 ? -1.778 -7.245 6.687 1.00 95.00 97 ALA A C 1
ATOM 764 O O . ALA A 1 97 ? -1.461 -7.318 7.872 1.00 95.00 97 ALA A O 1
ATOM 765 N N . TRP A 1 98 ? -2.968 -6.750 6.323 1.00 96.88 98 TRP A N 1
ATOM 766 C CA . TRP A 1 98 ? -3.981 -6.301 7.287 1.00 96.88 98 TRP A CA 1
ATOM 767 C C . TRP A 1 98 ? -4.839 -7.432 7.871 1.00 96.88 98 TRP A C 1
ATOM 769 O O . TRP A 1 98 ? -5.671 -7.152 8.733 1.00 96.88 98 TRP A O 1
ATOM 779 N N . ARG A 1 99 ? -4.657 -8.6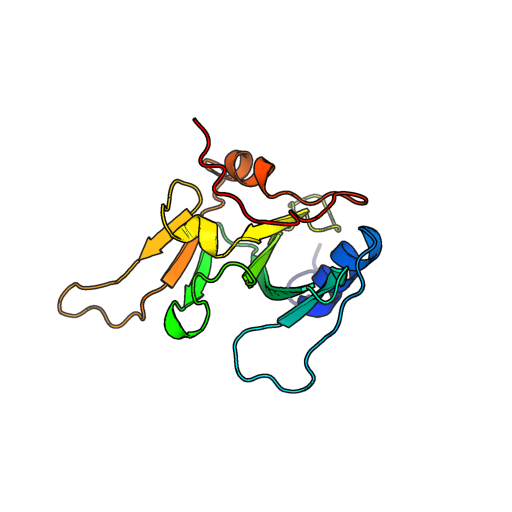97 7.450 1.00 95.19 99 ARG A N 1
ATOM 780 C CA . ARG A 1 99 ? -5.351 -9.847 8.068 1.00 95.19 99 ARG A CA 1
ATOM 781 C C . ARG A 1 99 ? -4.902 -10.058 9.516 1.00 95.19 99 ARG A C 1
ATOM 783 O O . ARG A 1 99 ? -5.722 -10.390 10.365 1.00 95.19 99 ARG A O 1
ATOM 790 N N . THR A 1 100 ? -3.629 -9.783 9.792 1.00 94.06 100 THR A N 1
ATOM 791 C CA . THR A 1 100 ? -3.028 -9.852 11.130 1.00 94.06 100 THR A CA 1
ATOM 792 C C . THR A 1 100 ? -2.302 -8.532 11.402 1.00 94.06 100 THR A C 1
ATOM 794 O O . THR A 1 100 ? -1.076 -8.471 11.316 1.00 94.06 100 THR A O 1
ATOM 797 N N . PRO A 1 101 ? -3.041 -7.431 11.642 1.00 92.19 101 PRO A N 1
ATOM 798 C CA . PRO A 1 101 ? -2.450 -6.104 11.676 1.00 92.19 101 PRO A CA 1
ATOM 799 C C . PRO A 1 101 ? -1.528 -5.959 12.891 1.00 92.19 101 PRO A C 1
ATOM 801 O O . PRO A 1 101 ? -1.955 -6.090 14.037 1.00 92.19 101 PRO A O 1
ATOM 804 N N . ALA A 1 102 ? -0.272 -5.626 12.622 1.00 91.31 102 ALA A N 1
ATOM 805 C CA . ALA A 1 102 ? 0.707 -5.170 13.599 1.00 91.31 102 ALA A CA 1
ATOM 806 C C . ALA A 1 102 ? 1.213 -3.785 13.172 1.00 91.31 102 ALA A C 1
ATOM 808 O O . ALA A 1 102 ? 1.155 -3.480 11.975 1.00 91.31 102 ALA A O 1
ATOM 809 N N . PRO A 1 103 ? 1.713 -2.938 14.096 1.00 91.25 103 PRO A N 1
ATOM 810 C CA . PRO A 1 103 ? 2.353 -1.682 13.716 1.00 91.25 103 PRO A CA 1
ATOM 811 C C . PRO A 1 103 ? 3.346 -1.896 12.560 1.00 91.25 103 PRO A C 1
ATOM 813 O O . PRO A 1 103 ? 4.056 -2.902 12.563 1.00 91.25 103 PRO A O 1
ATOM 816 N N . PRO A 1 104 ? 3.363 -1.018 11.538 1.00 93.94 104 PRO A N 1
ATOM 817 C CA . PRO A 1 104 ? 2.624 0.245 11.388 1.00 93.94 104 PRO A CA 1
ATOM 818 C C . PRO A 1 104 ? 1.168 0.112 10.896 1.00 93.94 104 PRO A C 1
ATOM 820 O O . PRO A 1 104 ? 0.489 1.129 10.720 1.00 93.94 104 PRO A O 1
ATOM 823 N N . LEU A 1 105 ? 0.682 -1.099 10.629 1.00 96.38 105 LEU A N 1
ATOM 824 C CA . LEU A 1 105 ? -0.646 -1.351 10.073 1.00 96.38 105 LEU A CA 1
ATOM 825 C C . LEU A 1 105 ? -1.727 -1.235 11.153 1.00 96.38 105 LEU A C 1
ATOM 827 O O . LEU A 1 105 ? -1.577 -1.698 12.282 1.00 96.38 105 LEU A O 1
ATOM 831 N N . VAL A 1 106 ? -2.839 -0.596 10.799 1.00 95.88 106 VAL A N 1
ATOM 832 C CA . VAL A 1 106 ? -3.950 -0.302 11.709 1.00 95.88 106 VAL A CA 1
ATOM 833 C C . VAL A 1 106 ? -5.255 -0.819 11.110 1.00 95.88 106 VAL A C 1
ATOM 835 O O . VAL A 1 106 ? -5.532 -0.594 9.935 1.00 95.88 106 VAL A O 1
ATOM 838 N N . SER A 1 107 ? -6.086 -1.458 11.932 1.00 95.88 107 SER A N 1
ATOM 839 C CA . SER A 1 107 ? -7.481 -1.783 11.619 1.00 95.88 107 SER A CA 1
ATOM 840 C C . SER A 1 107 ? -8.396 -0.969 12.527 1.00 95.88 107 SER A C 1
ATOM 842 O O . SER A 1 107 ? -8.209 -0.984 13.745 1.00 95.88 107 SER A O 1
ATOM 844 N N . ARG A 1 108 ? -9.371 -0.251 11.961 1.00 93.62 108 ARG A N 1
ATOM 845 C CA . ARG A 1 108 ? -10.415 0.427 12.743 1.00 93.62 108 ARG A CA 1
ATOM 846 C C . ARG A 1 108 ? -11.791 0.070 12.207 1.00 93.62 108 ARG A C 1
ATOM 848 O O . ARG A 1 108 ? -12.086 0.338 11.045 1.00 93.62 108 ARG A O 1
ATOM 855 N N . ASP A 1 109 ? -12.617 -0.498 13.074 1.00 90.00 109 ASP A N 1
ATOM 856 C CA . ASP A 1 109 ? -13.998 -0.878 12.757 1.00 90.00 109 ASP A CA 1
ATOM 857 C C . ASP A 1 109 ? -15.020 0.186 13.197 1.00 90.00 109 ASP A C 1
ATOM 859 O O . ASP A 1 109 ? -16.058 0.351 12.569 1.00 90.00 109 ASP A O 1
ATOM 863 N N . TYR A 1 110 ? -14.650 1.017 14.182 1.00 81.12 110 TYR A N 1
ATOM 864 C CA . TYR A 1 110 ? -15.468 2.109 14.732 1.00 81.12 110 TYR A CA 1
ATOM 865 C C . TYR A 1 110 ? -16.840 1.669 15.283 1.00 81.12 110 TYR A C 1
ATOM 867 O O . TYR A 1 110 ? -17.803 2.426 15.226 1.00 81.12 110 TYR A O 1
ATOM 875 N N . ASP A 1 111 ? -16.908 0.508 15.938 1.00 67.75 111 ASP A N 1
ATOM 876 C CA . ASP A 1 111 ? -18.158 -0.115 16.422 1.00 67.75 111 ASP A CA 1
ATOM 877 C C . ASP A 1 111 ? -18.815 0.551 17.652 1.00 67.75 111 ASP A C 1
ATOM 879 O O . ASP A 1 111 ? -19.707 -0.021 18.281 1.00 67.75 111 ASP A O 1
ATOM 883 N N . LYS A 1 112 ? -18.384 1.753 18.057 1.00 71.75 112 LYS A N 1
ATOM 884 C CA . LYS A 1 112 ? -18.945 2.416 19.247 1.00 71.75 112 LYS A CA 1
ATOM 885 C C . LYS A 1 112 ? -20.221 3.197 18.900 1.00 71.75 112 LYS A C 1
ATOM 887 O O . LYS A 1 112 ? -20.209 3.955 17.924 1.00 71.75 112 LYS A O 1
ATOM 892 N N . PRO A 1 113 ? -21.283 3.113 19.729 1.00 66.44 113 PRO A N 1
ATOM 893 C CA . PRO A 1 113 ? -22.501 3.894 19.536 1.00 66.44 113 PRO A CA 1
ATOM 894 C C . PRO A 1 113 ? -22.191 5.393 19.415 1.00 66.44 113 PRO A C 1
ATOM 896 O O . PRO A 1 113 ? -21.548 5.972 20.289 1.00 66.44 113 PRO A O 1
ATOM 899 N N . GLY A 1 114 ? -22.636 6.019 18.321 1.00 70.19 114 GLY A N 1
ATOM 900 C CA . GLY A 1 114 ? -22.458 7.454 18.063 1.00 70.19 114 GLY A CA 1
ATOM 901 C C . GLY A 1 114 ? -21.253 7.839 17.193 1.00 70.19 114 GLY A C 1
ATOM 902 O O . GLY A 1 114 ? -21.141 9.009 16.821 1.00 70.19 114 GLY A O 1
ATOM 903 N N . LEU A 1 115 ? -20.381 6.899 16.808 1.00 66.88 115 LEU A N 1
ATOM 904 C CA . LEU A 1 115 ? -19.334 7.165 15.814 1.00 66.88 115 LEU A CA 1
ATOM 905 C C . LEU A 1 115 ? -19.899 7.070 14.386 1.00 66.88 115 LEU A C 1
ATOM 907 O O . LEU A 1 115 ? -20.592 6.122 14.038 1.00 66.88 115 LEU A O 1
ATOM 911 N N . LYS A 1 116 ? -19.607 8.080 13.554 1.00 76.75 116 LYS A N 1
ATOM 912 C CA . LYS A 1 116 ? -20.088 8.192 12.157 1.00 76.75 116 LYS A CA 1
ATOM 913 C C . LYS A 1 116 ? -19.065 7.745 11.105 1.00 76.75 116 LYS A C 1
ATOM 915 O O . LYS A 1 116 ? -19.370 7.769 9.914 1.00 76.75 116 LYS A O 1
ATOM 920 N N . SER A 1 117 ? -17.844 7.413 11.514 1.00 83.31 117 SER A N 1
ATOM 921 C CA . SER A 1 117 ? -16.757 7.135 10.573 1.00 83.31 117 SER A CA 1
ATOM 922 C C . SER A 1 117 ? -16.874 5.722 9.994 1.00 83.31 117 SER A C 1
ATOM 924 O O . SER A 1 117 ? -17.003 4.775 10.765 1.00 83.31 117 SER A O 1
ATOM 926 N N . PRO A 1 118 ? -16.800 5.551 8.660 1.00 88.25 118 PRO A N 1
ATOM 927 C CA . PRO A 1 118 ? -16.718 4.230 8.048 1.00 88.25 118 PRO A CA 1
ATOM 928 C C . PRO A 1 118 ? -15.454 3.476 8.487 1.00 88.25 118 PRO A C 1
ATOM 930 O O . PRO A 1 118 ? -14.429 4.119 8.724 1.00 88.25 118 PRO A O 1
ATOM 933 N N . PRO A 1 119 ? -15.485 2.134 8.520 1.00 93.75 119 PRO A N 1
ATOM 934 C CA . PRO A 1 119 ? -14.326 1.333 8.891 1.00 93.75 119 PRO A CA 1
ATOM 935 C C . PRO A 1 119 ? -13.180 1.484 7.880 1.00 93.75 119 PRO A C 1
ATOM 937 O O . PRO A 1 119 ? -13.396 1.628 6.666 1.00 93.75 119 PRO A O 1
ATOM 940 N N . GLU A 1 120 ? -11.946 1.395 8.374 1.00 95.69 120 GLU A N 1
ATOM 941 C CA . GLU A 1 120 ? -10.733 1.652 7.596 1.00 95.69 120 GLU A CA 1
ATOM 942 C C . GLU A 1 120 ? -9.567 0.697 7.896 1.00 95.69 120 GLU A C 1
ATOM 944 O O . GLU A 1 120 ? -9.419 0.153 8.995 1.00 95.69 120 GLU A O 1
ATOM 949 N N . TRP A 1 121 ? -8.722 0.538 6.879 1.00 96.88 121 TRP A N 1
ATOM 950 C CA . TRP A 1 121 ? -7.370 -0.000 6.959 1.00 96.88 121 TRP A CA 1
ATOM 951 C C . TRP A 1 121 ? -6.396 1.163 6.893 1.00 96.88 121 TRP 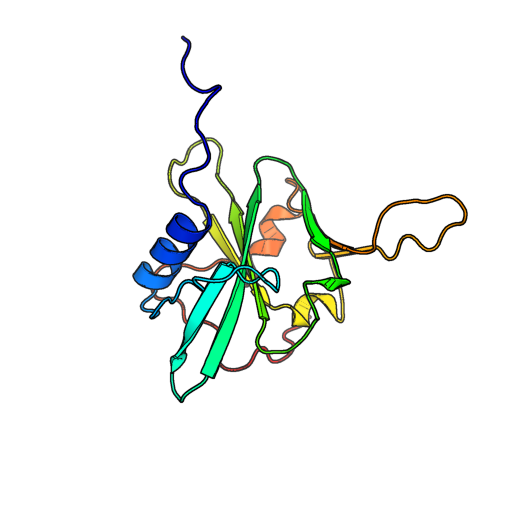A C 1
ATOM 953 O O . TRP A 1 121 ? -6.476 1.972 5.972 1.00 96.88 121 TRP A O 1
ATOM 963 N N . GLY A 1 122 ? -5.482 1.264 7.848 1.00 95.62 122 GLY A N 1
ATOM 964 C CA . GLY A 1 122 ? -4.548 2.375 7.928 1.00 95.62 122 GLY A CA 1
ATOM 965 C C . GLY A 1 122 ? -3.093 1.964 7.974 1.00 95.62 122 GLY A C 1
ATOM 966 O O . GLY A 1 122 ? -2.763 0.838 8.345 1.00 95.62 122 GLY A O 1
ATOM 967 N N . VAL A 1 123 ? -2.236 2.931 7.665 1.00 95.88 123 VAL A N 1
ATOM 968 C CA . VAL A 1 123 ? -0.792 2.876 7.885 1.00 95.88 123 VAL A CA 1
ATOM 969 C C . VAL A 1 123 ? -0.405 4.088 8.715 1.00 95.88 123 VAL A C 1
ATOM 971 O O . VAL A 1 123 ? -0.578 5.231 8.283 1.00 95.88 123 VAL A O 1
ATOM 974 N N . ASN A 1 124 ? 0.122 3.845 9.911 1.00 92.88 124 ASN A N 1
ATOM 975 C CA . ASN A 1 124 ? 0.744 4.871 10.732 1.00 92.88 124 ASN A CA 1
ATOM 976 C C . ASN A 1 124 ? 2.243 4.882 10.460 1.00 92.88 124 ASN A C 1
ATOM 978 O O . ASN A 1 124 ? 2.959 3.978 10.869 1.00 92.88 124 ASN A O 1
ATOM 982 N N . PHE A 1 125 ? 2.719 5.929 9.804 1.00 85.88 125 PHE A N 1
ATOM 983 C CA . PHE A 1 125 ? 4.126 6.075 9.450 1.00 85.88 125 PHE A CA 1
ATOM 984 C C . PHE A 1 125 ? 4.772 7.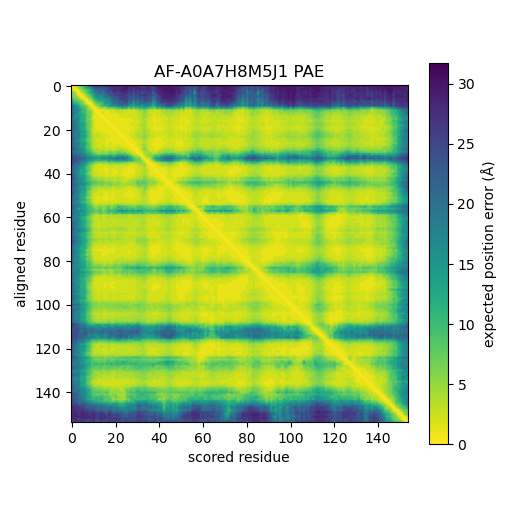261 10.170 1.00 85.88 125 PHE A C 1
ATOM 986 O O . PHE A 1 125 ? 5.713 7.882 9.674 1.00 85.88 125 PHE A O 1
ATOM 993 N N . SER A 1 126 ? 4.277 7.577 11.373 1.00 84.25 126 SER A N 1
ATOM 994 C CA . SER A 1 126 ? 4.964 8.498 12.276 1.00 84.25 126 SER A CA 1
ATOM 995 C C . SER A 1 126 ? 6.433 8.099 12.460 1.00 84.25 126 SER A C 1
ATOM 997 O O . SER A 1 126 ? 6.825 6.954 12.223 1.00 84.25 126 SER A O 1
ATOM 999 N N . ARG A 1 127 ? 7.261 9.039 12.932 1.00 77.56 127 ARG A N 1
ATOM 1000 C CA . ARG A 1 127 ? 8.701 8.811 13.148 1.00 77.56 127 ARG A CA 1
ATOM 1001 C C . ARG A 1 127 ? 9.001 7.524 13.929 1.00 77.56 127 ARG A C 1
ATOM 1003 O O . ARG A 1 127 ? 10.005 6.883 13.652 1.00 77.56 127 ARG A O 1
ATOM 1010 N N . THR A 1 128 ? 8.124 7.143 14.858 1.00 80.81 128 THR A N 1
ATOM 1011 C CA . THR A 1 128 ? 8.235 5.915 15.657 1.00 80.81 128 THR A CA 1
ATOM 1012 C C . THR A 1 128 ? 8.171 4.644 14.812 1.00 80.81 128 THR A C 1
ATOM 1014 O O . THR A 1 128 ? 8.909 3.704 15.077 1.00 80.81 128 THR A O 1
ATOM 1017 N N . TRP A 1 129 ? 7.306 4.611 13.798 1.00 83.00 129 TRP A N 1
ATOM 1018 C CA . TRP A 1 129 ? 6.991 3.394 13.045 1.00 83.00 129 TRP A CA 1
ATOM 1019 C C . TRP A 1 129 ? 7.577 3.377 11.631 1.00 83.00 129 TRP A C 1
ATOM 1021 O O . TRP A 1 129 ? 7.493 2.368 10.938 1.00 83.00 129 TRP A O 1
ATOM 1031 N N . ARG A 1 130 ? 8.205 4.474 11.192 1.00 80.31 130 ARG A N 1
ATOM 1032 C CA . ARG A 1 130 ? 8.714 4.620 9.821 1.00 80.31 130 ARG A CA 1
ATOM 1033 C C . ARG A 1 130 ? 9.732 3.544 9.429 1.00 80.31 130 ARG A C 1
ATOM 1035 O O . ARG A 1 130 ? 9.707 3.087 8.293 1.00 80.31 130 ARG A O 1
ATOM 1042 N N . SER A 1 131 ? 10.590 3.107 10.351 1.00 86.69 131 SER A N 1
ATOM 1043 C CA . SER A 1 131 ? 11.553 2.024 10.094 1.00 86.69 131 SER A CA 1
ATOM 1044 C C . SER A 1 131 ? 10.879 0.675 9.836 1.00 86.69 131 SER A C 1
ATOM 1046 O O . SER A 1 131 ? 11.408 -0.134 9.081 1.00 86.69 131 SER A O 1
ATOM 1048 N N . GLN A 1 132 ? 9.689 0.444 10.394 1.00 88.81 132 GLN A N 1
ATOM 1049 C CA . GLN A 1 132 ? 8.945 -0.805 10.222 1.00 88.81 132 GLN A CA 1
ATOM 1050 C C . GLN A 1 132 ? 8.262 -0.916 8.857 1.00 88.81 132 GLN A C 1
ATOM 1052 O O . GLN A 1 132 ? 7.743 -1.973 8.523 1.00 88.81 132 GLN A O 1
ATOM 1057 N N . LEU A 1 133 ? 8.292 0.146 8.043 1.00 88.88 133 LEU A N 1
ATOM 1058 C CA . LEU A 1 133 ? 7.892 0.071 6.640 1.00 88.88 133 LEU A CA 1
ATOM 1059 C C . LEU A 1 133 ? 8.983 -0.500 5.729 1.00 88.88 133 LEU A C 1
ATOM 1061 O O . LEU A 1 133 ? 8.688 -0.842 4.587 1.00 88.88 133 LEU A O 1
ATOM 1065 N N . ALA A 1 134 ? 10.228 -0.608 6.206 1.00 90.00 134 ALA A N 1
ATOM 1066 C CA . ALA A 1 134 ? 11.358 -1.077 5.406 1.00 90.00 134 ALA A CA 1
ATOM 1067 C C . ALA A 1 134 ? 11.113 -2.408 4.663 1.00 90.00 134 ALA A C 1
ATOM 1069 O O . ALA A 1 134 ? 11.531 -2.476 3.508 1.00 90.00 134 ALA A O 1
ATOM 1070 N N . PRO A 1 135 ? 10.410 -3.415 5.230 1.00 90.81 135 PRO A N 1
ATOM 1071 C CA . PRO A 1 135 ? 10.120 -4.663 4.519 1.00 90.81 135 PRO A CA 1
ATOM 1072 C C . PRO A 1 135 ? 9.282 -4.493 3.246 1.00 90.81 135 PRO A C 1
ATOM 1074 O O . PRO A 1 135 ? 9.351 -5.332 2.358 1.00 90.81 135 PRO A O 1
ATOM 1077 N N . TRP A 1 136 ? 8.496 -3.418 3.146 1.00 93.06 136 TRP A N 1
ATOM 1078 C CA . TRP A 1 136 ? 7.651 -3.128 1.983 1.00 93.06 136 TRP A CA 1
ATOM 1079 C C . TRP A 1 136 ? 8.240 -2.062 1.063 1.00 93.06 136 TRP A C 1
ATOM 1081 O O . TRP A 1 136 ? 7.583 -1.656 0.106 1.00 93.06 136 TRP A O 1
ATOM 1091 N N . ARG A 1 137 ? 9.439 -1.548 1.358 1.00 91.56 137 ARG A N 1
ATOM 1092 C CA . ARG A 1 137 ? 10.081 -0.538 0.515 1.00 91.56 137 ARG A CA 1
ATOM 1093 C C . ARG A 1 137 ? 10.488 -1.178 -0.806 1.00 91.56 137 ARG A C 1
ATOM 1095 O O . ARG A 1 137 ? 11.271 -2.119 -0.797 1.00 91.56 137 ARG A O 1
ATOM 1102 N N . MET A 1 138 ? 10.023 -0.608 -1.911 1.00 89.94 138 MET A N 1
ATOM 1103 C CA . MET A 1 138 ? 10.442 -1.005 -3.248 1.00 89.94 138 MET A CA 1
ATOM 1104 C C . MET A 1 138 ? 11.654 -0.177 -3.674 1.00 89.94 138 MET A C 1
ATOM 1106 O O . MET A 1 138 ? 11.694 1.042 -3.473 1.00 89.94 138 MET A O 1
ATOM 1110 N N . LYS A 1 139 ? 12.652 -0.839 -4.248 1.00 86.75 139 LYS A N 1
ATOM 1111 C CA . LYS A 1 139 ? 13.807 -0.233 -4.909 1.00 86.75 139 LYS A CA 1
ATOM 1112 C C . LYS A 1 139 ? 13.786 -0.592 -6.396 1.00 86.75 139 LYS A C 1
ATOM 1114 O O . LYS A 1 139 ? 13.229 -1.626 -6.764 1.00 86.75 139 LYS A O 1
ATOM 1119 N N . PRO A 1 140 ? 14.426 0.219 -7.253 1.00 78.00 140 PRO A N 1
ATOM 1120 C CA . PRO A 1 140 ? 14.598 -0.137 -8.655 1.00 78.00 140 PRO A CA 1
ATOM 1121 C C . PRO A 1 140 ? 15.239 -1.522 -8.805 1.00 78.00 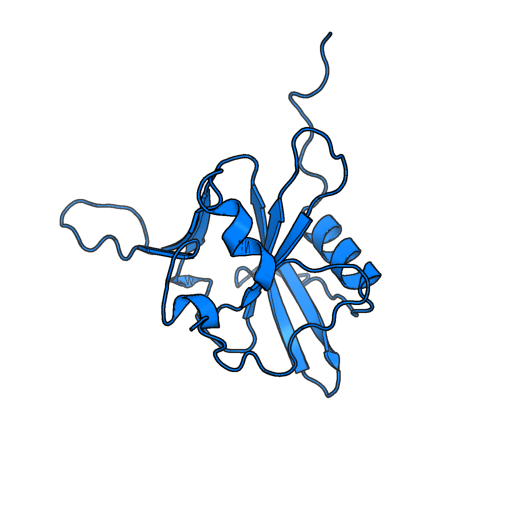140 PRO A C 1
ATOM 1123 O O . PRO A 1 140 ? 16.304 -1.780 -8.244 1.00 78.00 140 PRO A O 1
ATOM 1126 N N . GLY A 1 141 ? 14.576 -2.394 -9.563 1.00 75.31 141 GLY A N 1
ATOM 1127 C CA . GLY A 1 141 ? 14.992 -3.779 -9.799 1.00 75.31 141 GLY A CA 1
ATOM 1128 C C . GLY A 1 141 ? 14.491 -4.796 -8.767 1.00 75.31 141 GLY A C 1
ATOM 1129 O O . GLY A 1 141 ? 14.741 -5.987 -8.951 1.00 75.31 141 GLY A O 1
ATOM 1130 N N . ASP A 1 142 ? 13.785 -4.369 -7.715 1.00 80.38 142 ASP A N 1
ATOM 1131 C CA . ASP A 1 142 ? 13.152 -5.297 -6.777 1.00 80.38 142 ASP A CA 1
ATOM 1132 C C . ASP A 1 142 ? 12.007 -6.056 -7.455 1.00 80.38 142 ASP A C 1
ATOM 1134 O O . ASP A 1 142 ? 11.190 -5.482 -8.180 1.00 80.38 142 ASP A O 1
ATOM 1138 N N . LEU A 1 143 ? 11.913 -7.352 -7.152 1.00 75.25 143 LEU A N 1
ATOM 1139 C CA . LEU A 1 143 ? 10.783 -8.171 -7.562 1.00 75.25 143 LEU A CA 1
ATOM 1140 C C . LEU A 1 143 ? 9.640 -8.053 -6.544 1.00 75.25 143 LEU A C 1
ATOM 1142 O O . LEU A 1 143 ? 9.810 -8.326 -5.356 1.00 75.25 143 LEU A O 1
ATOM 1146 N N . LEU A 1 144 ? 8.448 -7.704 -7.019 1.00 75.62 144 LEU A N 1
ATOM 1147 C CA . LEU A 1 144 ? 7.188 -7.920 -6.328 1.00 75.62 144 LEU A CA 1
ATOM 1148 C C . LEU A 1 144 ? 7.037 -9.411 -5.991 1.00 75.62 144 LEU A C 1
ATOM 1150 O O . LEU A 1 144 ? 7.239 -10.256 -6.867 1.00 75.62 144 LEU A O 1
ATOM 1154 N N . PRO A 1 145 ? 6.626 -9.749 -4.758 1.00 63.06 145 PRO A N 1
ATOM 1155 C CA . PRO A 1 145 ? 6.380 -11.130 -4.369 1.00 63.06 145 PRO A CA 1
ATOM 1156 C C . PRO A 1 145 ? 5.384 -11.822 -5.314 1.00 63.06 145 PRO A C 1
ATOM 1158 O O . PRO A 1 145 ? 4.285 -11.313 -5.571 1.00 63.06 145 PRO A O 1
ATOM 1161 N N . THR A 1 146 ? 5.769 -12.997 -5.821 1.00 53.81 146 THR A N 1
ATOM 1162 C CA . THR A 1 146 ? 4.963 -13.837 -6.727 1.00 53.81 146 THR A CA 1
ATOM 1163 C C . THR A 1 146 ? 3.738 -14.412 -6.009 1.00 53.81 146 THR A C 1
ATOM 1165 O O . THR A 1 146 ? 2.645 -14.464 -6.562 1.00 53.81 146 THR A O 1
ATOM 1168 N N . ALA A 1 147 ? 3.896 -14.733 -4.726 1.00 53.69 147 ALA A N 1
ATOM 1169 C CA . ALA A 1 147 ? 2.819 -14.977 -3.781 1.00 53.69 147 ALA A CA 1
ATOM 1170 C C . ALA A 1 147 ? 3.110 -14.149 -2.529 1.00 53.69 147 ALA A C 1
ATOM 1172 O O . ALA A 1 147 ? 4.230 -14.169 -2.015 1.00 53.69 147 ALA A O 1
ATOM 1173 N N . PHE A 1 148 ? 2.119 -13.414 -2.025 1.00 54.59 148 PHE A N 1
ATOM 1174 C CA . PHE A 1 148 ? 2.214 -12.824 -0.691 1.00 54.59 148 PHE A CA 1
ATOM 1175 C C . PHE A 1 148 ? 1.964 -13.926 0.341 1.00 54.59 148 PHE A C 1
ATOM 1177 O O . PHE A 1 148 ? 0.961 -13.915 1.052 1.00 54.59 148 PHE A O 1
ATOM 1184 N N . GLU A 1 149 ? 2.850 -14.924 0.373 1.00 42.06 149 GLU A N 1
ATOM 1185 C CA . GLU A 1 149 ? 2.912 -15.850 1.494 1.00 42.06 149 GLU A CA 1
ATOM 1186 C C . GLU A 1 149 ? 3.159 -15.027 2.754 1.00 42.06 149 GLU A C 1
ATOM 1188 O O . GLU A 1 149 ? 3.951 -14.082 2.761 1.00 42.06 149 GLU A O 1
ATOM 1193 N N . SER A 1 150 ? 2.392 -15.339 3.794 1.00 39.44 150 SER A N 1
ATOM 1194 C CA . SER A 1 150 ? 2.329 -14.605 5.047 1.00 39.44 150 SER A CA 1
ATOM 1195 C C . SER A 1 150 ? 3.683 -14.603 5.755 1.00 39.44 150 SER A C 1
ATOM 1197 O O . SER A 1 150 ? 3.927 -15.399 6.659 1.00 39.44 150 SER A O 1
ATOM 1199 N N . THR A 1 151 ? 4.572 -13.694 5.384 1.00 39.78 151 THR A N 1
ATOM 1200 C CA . THR A 1 151 ? 5.744 -13.378 6.189 1.00 39.78 151 THR A CA 1
ATOM 1201 C C . THR A 1 151 ? 5.308 -12.416 7.286 1.00 39.78 151 THR A C 1
ATOM 1203 O O . THR A 1 151 ? 5.505 -11.205 7.232 1.00 39.78 151 THR A O 1
ATOM 1206 N N . SER A 1 152 ? 4.654 -12.973 8.307 1.00 34.59 152 SER A N 1
ATOM 1207 C CA . SER A 1 152 ? 4.653 -12.346 9.626 1.00 34.59 152 SER A CA 1
ATOM 1208 C C . SER A 1 152 ? 6.106 -12.312 10.116 1.00 34.59 152 SER A C 1
ATOM 1210 O O . SER A 1 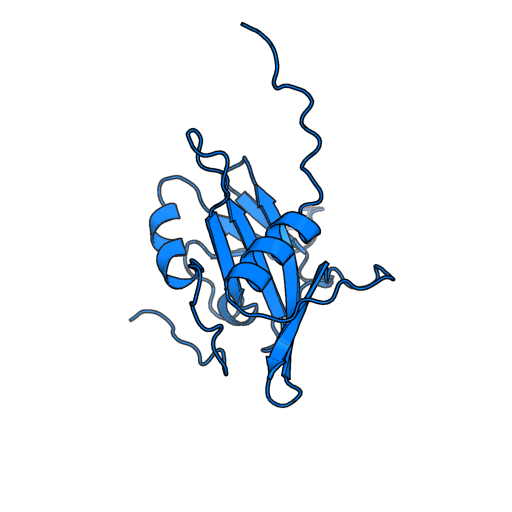152 ? 6.751 -13.363 10.114 1.00 34.59 152 SER A O 1
ATOM 1212 N N . PRO A 1 153 ? 6.658 -11.150 10.505 1.00 38.31 153 PRO A N 1
ATOM 1213 C CA . PRO A 1 153 ? 7.968 -11.127 11.134 1.00 38.31 153 PRO A CA 1
ATOM 1214 C C . PRO A 1 153 ? 7.874 -11.867 12.473 1.00 38.31 153 PRO A C 1
ATOM 1216 O O . PRO A 1 153 ? 6.943 -11.636 13.247 1.00 38.31 153 PRO A O 1
ATOM 1219 N N . SER A 1 154 ? 8.802 -12.805 12.675 1.00 37.09 154 SER A N 1
ATOM 1220 C CA . SER A 1 154 ? 9.021 -13.511 13.944 1.00 37.09 154 SER A CA 1
ATOM 1221 C C . SER A 1 154 ? 9.591 -12.579 15.007 1.00 37.09 154 SER A C 1
ATOM 1223 O O . SER A 1 154 ? 10.335 -11.646 14.626 1.00 37.09 154 SER A O 1
#

Foldseek 3Di:
DDDDPDPPPPPQLVLLCVQLVLQVWDKDADPDDDQQFGIWTDQDPPAIAGEREDEDPDQKDKDFCRRQPQDFRYWYWYWYDDPPDPRTWTFTGHSVCQVDDDPQWDWDPPPDPPDPDGTIIMGGCPPVRVVVSVVRTDDRNDRDDPTPDDPDDD

Secondary structure (DSSP, 8-state):
----S------HHHHHHHHHHHTT-EEE--SS-SSS--EEEE-STT-EEEEEEEEESSSEEEEEGGG----TTEEEEEEE--TT-SSPEEEEEEGGGGGS--TTEEEE---STT--PPPEEEEE-STTTGGGGGGGB--TTPPPPSS-------

Mean predicted aligned error: 7.92 Å

pLDDT: mean 81.8, std 17.38, range [32.81, 96.88]

Radius of gyration: 15.95 Å; Cα contacts (8 Å, |Δi|>4): 259; chains: 1; bounding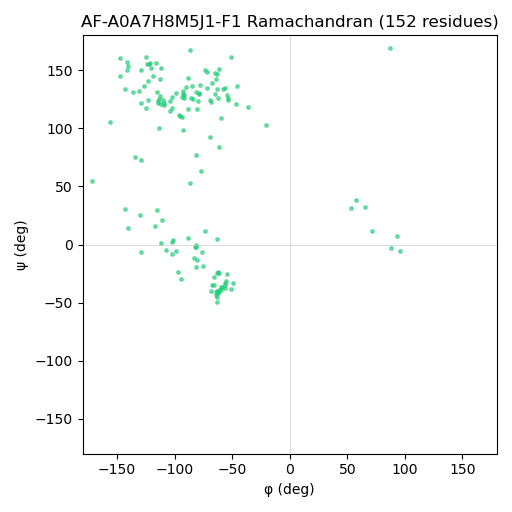 box: 38×49×37 Å